Protein AF-A0A3D8PUE5-F1 (afdb_monomer)

InterPro domains:
  IPR059932 YrzR-like, zinc ribbon domain [PF27112] (11-58)

Organism: NCBI:txid1229153

Structure (mmCIF, N/CA/C/O backbone):
data_AF-A0A3D8PUE5-F1
#
_entry.id   AF-A0A3D8PUE5-F1
#
loop_
_atom_site.group_PDB
_atom_site.id
_atom_site.type_symbol
_atom_site.label_atom_id
_atom_site.label_alt_id
_atom_site.label_comp_id
_atom_site.label_asym_id
_atom_site.label_entity_id
_atom_site.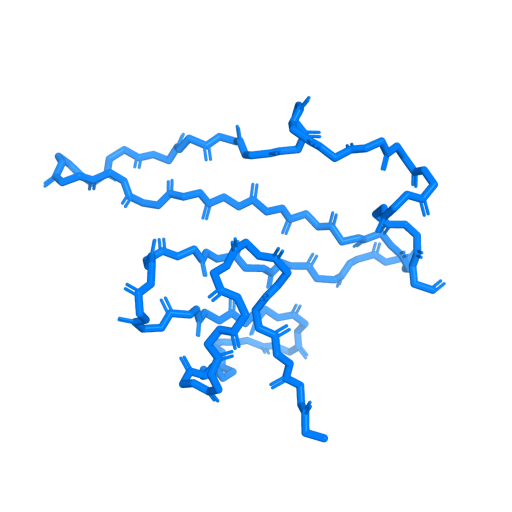label_seq_id
_atom_site.pdbx_PDB_ins_code
_atom_site.Cartn_x
_atom_site.Cartn_y
_atom_site.Cartn_z
_atom_site.occupancy
_atom_site.B_iso_or_equiv
_atom_site.auth_seq_id
_atom_site.auth_comp_id
_atom_site.auth_asym_id
_atom_site.auth_atom_id
_atom_site.pdbx_PDB_model_num
ATOM 1 N N . MET A 1 1 ? -16.955 -4.441 -8.894 1.00 63.88 1 MET A N 1
ATOM 2 C CA . MET A 1 1 ? -15.570 -4.584 -9.390 1.00 63.88 1 MET A CA 1
ATOM 3 C C . MET A 1 1 ? -14.712 -3.650 -8.557 1.00 63.88 1 MET A C 1
ATOM 5 O O . MET A 1 1 ? -15.019 -2.464 -8.560 1.00 63.88 1 MET A O 1
ATOM 9 N N . MET A 1 2 ? -13.743 -4.162 -7.794 1.00 73.50 2 MET A N 1
ATOM 10 C CA . MET A 1 2 ? -12.844 -3.309 -7.003 1.00 73.50 2 MET A CA 1
ATOM 11 C C . MET A 1 2 ? -12.084 -2.373 -7.948 1.00 73.50 2 MET A C 1
ATOM 13 O O . MET A 1 2 ? -11.634 -2.812 -9.006 1.00 73.50 2 MET A O 1
ATOM 17 N N . ARG A 1 3 ? -11.990 -1.090 -7.598 1.00 87.12 3 ARG A N 1
ATOM 18 C CA . ARG A 1 3 ? -11.221 -0.091 -8.347 1.00 87.12 3 ARG A CA 1
ATOM 19 C C . ARG A 1 3 ? -10.167 0.505 -7.440 1.00 87.12 3 ARG A C 1
ATOM 21 O O . ARG A 1 3 ? -10.402 0.649 -6.244 1.00 87.12 3 ARG A O 1
ATOM 28 N N . CYS A 1 4 ? -9.010 0.816 -8.008 1.00 88.31 4 CYS A N 1
ATOM 29 C CA . CYS A 1 4 ? -7.932 1.409 -7.241 1.00 88.31 4 CYS A CA 1
ATOM 30 C C . CYS A 1 4 ? -8.387 2.801 -6.777 1.00 88.31 4 CYS A C 1
ATOM 32 O O . CYS A 1 4 ? -8.753 3.609 -7.625 1.00 88.31 4 CYS A O 1
ATOM 34 N N . PRO A 1 5 ? -8.360 3.120 -5.477 1.00 85.25 5 PRO A N 1
ATOM 35 C CA . PRO A 1 5 ? -8.763 4.437 -4.991 1.00 85.25 5 PRO A CA 1
ATOM 36 C C . PRO A 1 5 ? -7.800 5.546 -5.447 1.00 85.25 5 PRO A C 1
ATOM 38 O O . PRO A 1 5 ? -8.198 6.701 -5.495 1.00 85.25 5 PRO A O 1
ATOM 41 N N . ASN A 1 6 ? -6.563 5.198 -5.831 1.00 86.81 6 ASN A N 1
ATOM 42 C CA . ASN A 1 6 ? -5.563 6.151 -6.316 1.00 86.81 6 ASN A CA 1
ATOM 43 C C . ASN A 1 6 ? -5.754 6.519 -7.802 1.00 86.81 6 ASN A C 1
ATOM 45 O O . ASN A 1 6 ? -5.835 7.690 -8.149 1.00 86.81 6 ASN A O 1
ATOM 49 N N . CYS A 1 7 ? -5.846 5.529 -8.700 1.00 90.12 7 CYS A N 1
ATOM 50 C CA . CYS A 1 7 ? -5.904 5.768 -10.156 1.00 90.12 7 CYS A CA 1
ATOM 51 C C . CYS A 1 7 ? -7.239 5.385 -10.815 1.00 90.12 7 CYS A C 1
ATOM 53 O O . CYS A 1 7 ? -7.389 5.504 -12.030 1.00 90.12 7 CYS A O 1
ATOM 55 N N . ASN A 1 8 ? -8.199 4.867 -10.042 1.00 87.69 8 ASN A N 1
ATOM 56 C CA . ASN A 1 8 ? -9.476 4.311 -10.508 1.00 87.69 8 ASN A CA 1
ATOM 57 C C . ASN A 1 8 ? -9.342 3.139 -11.507 1.00 87.69 8 ASN A C 1
ATOM 59 O O . ASN A 1 8 ? -10.314 2.753 -12.163 1.00 87.69 8 ASN A O 1
ATOM 63 N N . GLY A 1 9 ? -8.142 2.560 -11.613 1.00 88.06 9 GLY A N 1
ATOM 64 C CA . GLY A 1 9 ? -7.839 1.406 -12.450 1.00 88.06 9 GLY A CA 1
ATOM 65 C C . GLY A 1 9 ? -8.569 0.144 -11.992 1.00 88.06 9 GLY A C 1
ATOM 66 O O . GLY A 1 9 ? -8.906 -0.018 -10.817 1.00 88.06 9 GLY A O 1
ATOM 67 N N . LYS A 1 10 ? -8.814 -0.760 -12.942 1.00 90.31 10 LYS A N 1
ATOM 68 C CA . LYS A 1 10 ? -9.467 -2.061 -12.713 1.00 90.31 10 LYS A CA 1
ATOM 69 C C . LYS A 1 10 ? -8.473 -3.214 -12.555 1.00 90.31 10 LYS A C 1
ATOM 71 O O . LYS A 1 10 ? -8.858 -4.283 -12.092 1.00 90.31 10 LYS A O 1
ATOM 76 N N . ASP A 1 11 ? -7.218 -2.995 -12.937 1.00 93.06 11 ASP A N 1
ATOM 77 C CA . ASP A 1 11 ? -6.147 -3.988 -12.900 1.00 93.06 11 ASP A CA 1
ATOM 78 C C . ASP A 1 11 ? -5.563 -4.077 -11.485 1.00 93.06 11 ASP A C 1
ATOM 80 O O . ASP A 1 11 ? -4.456 -3.617 -11.199 1.00 93.06 11 ASP A O 1
ATOM 84 N N . ILE A 1 12 ? -6.366 -4.629 -10.573 1.00 92.44 12 ILE A N 1
ATOM 85 C CA . ILE A 1 12 ? -5.979 -4.906 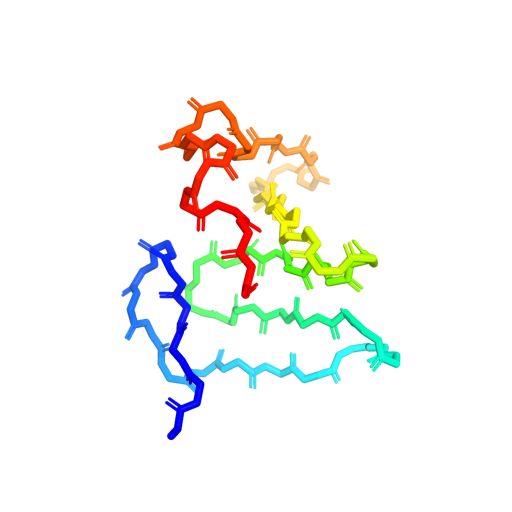-9.190 1.00 92.44 12 ILE A CA 1
ATOM 86 C C . ILE A 1 12 ? -5.786 -6.411 -9.024 1.00 92.44 12 ILE A C 1
ATOM 88 O O . ILE A 1 12 ? -6.717 -7.192 -9.216 1.00 92.44 12 ILE A O 1
ATOM 92 N N . GLY A 1 13 ? -4.579 -6.813 -8.638 1.00 91.94 13 GLY A N 1
ATOM 93 C CA . GLY A 1 13 ? -4.256 -8.174 -8.228 1.00 91.94 13 GLY A CA 1
ATOM 94 C C . GLY A 1 13 ? -4.349 -8.339 -6.713 1.00 91.94 13 GLY A C 1
ATOM 95 O O . GLY A 1 13 ? -4.027 -7.424 -5.963 1.00 91.94 13 GLY A O 1
ATOM 96 N N . LYS A 1 14 ? -4.762 -9.518 -6.246 1.00 92.19 14 LYS A N 1
ATOM 97 C CA . LYS A 1 14 ? -4.648 -9.902 -4.834 1.00 92.19 14 LYS A CA 1
ATOM 98 C C . LYS A 1 14 ? -3.291 -10.576 -4.622 1.00 92.19 14 LYS A C 1
ATOM 100 O O . LYS A 1 14 ? -3.029 -11.596 -5.251 1.00 92.19 14 LYS A O 1
ATOM 105 N N . ILE A 1 15 ? -2.454 -10.010 -3.756 1.00 92.31 15 ILE A N 1
ATOM 106 C CA . ILE A 1 15 ? -1.091 -10.503 -3.475 1.00 92.31 15 ILE A CA 1
ATOM 107 C C . ILE A 1 15 ? -0.960 -11.142 -2.083 1.00 92.31 15 ILE A C 1
ATOM 109 O O . ILE A 1 15 ? 0.037 -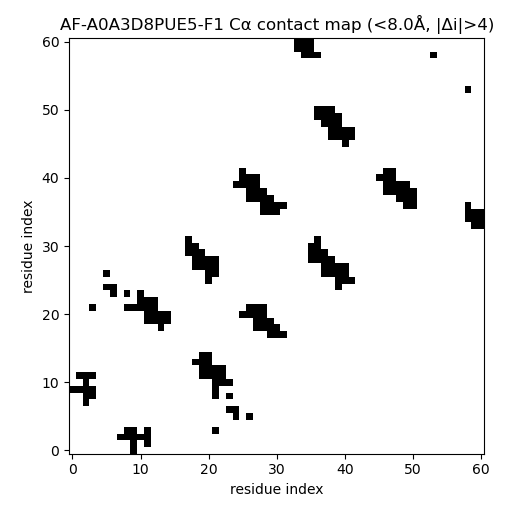11.789 -1.788 1.00 92.31 15 ILE A O 1
ATOM 113 N N . GLY A 1 16 ? -1.984 -11.015 -1.236 1.00 89.88 16 GLY A N 1
ATOM 114 C CA . GLY A 1 16 ? -2.062 -11.662 0.074 1.00 89.88 16 GLY A CA 1
ATOM 115 C C . GLY A 1 16 ? -3.502 -11.731 0.579 1.00 89.88 16 GLY A C 1
ATOM 116 O O . GLY A 1 16 ? -4.423 -11.284 -0.101 1.00 89.88 16 GLY A O 1
ATOM 117 N N . SER A 1 17 ? -3.732 -12.276 1.777 1.00 89.44 17 SER A N 1
ATOM 118 C CA . SER A 1 17 ? -5.090 -12.468 2.324 1.00 89.44 17 SER A CA 1
ATOM 119 C C . SER A 1 17 ? -5.915 -11.180 2.364 1.00 89.44 17 SER A C 1
ATOM 121 O O . SER A 1 17 ? -7.089 -11.203 1.986 1.00 89.44 17 SER A O 1
ATOM 123 N N . GLN A 1 18 ? -5.274 -10.076 2.756 1.00 90.69 18 GLN A N 1
ATOM 124 C CA . GLN A 1 18 ? -5.858 -8.737 2.848 1.00 90.69 18 GLN A CA 1
ATOM 125 C C . GLN A 1 18 ? -5.067 -7.684 2.049 1.00 90.69 18 GLN A C 1
ATOM 127 O O . GLN A 1 18 ? -5.317 -6.490 2.191 1.00 90.69 18 GLN A O 1
ATOM 132 N N . ASN A 1 19 ? -4.133 -8.133 1.203 1.00 91.88 19 ASN A N 1
ATOM 133 C CA . ASN A 1 19 ? -3.221 -7.264 0.466 1.00 91.88 19 ASN A CA 1
ATOM 134 C C . ASN A 1 19 ? -3.535 -7.339 -1.026 1.00 91.88 19 ASN A C 1
ATOM 136 O O . ASN A 1 19 ? -3.670 -8.423 -1.609 1.00 91.88 19 ASN A O 1
ATOM 140 N N . TYR A 1 20 ? -3.614 -6.173 -1.640 1.00 92.62 20 TYR A N 1
ATOM 141 C CA . TYR A 1 20 ? -3.967 -5.959 -3.028 1.00 92.62 20 TYR A CA 1
ATOM 142 C C . TYR A 1 20 ? -2.938 -5.039 -3.667 1.00 92.62 20 TYR A C 1
ATOM 144 O O . TYR A 1 20 ? -2.314 -4.221 -3.003 1.00 92.62 20 TYR A O 1
ATOM 152 N N . TYR A 1 21 ? -2.771 -5.160 -4.971 1.00 92.44 21 TYR A N 1
ATOM 153 C CA . TYR A 1 21 ? -1.774 -4.421 -5.720 1.00 92.44 21 TYR A CA 1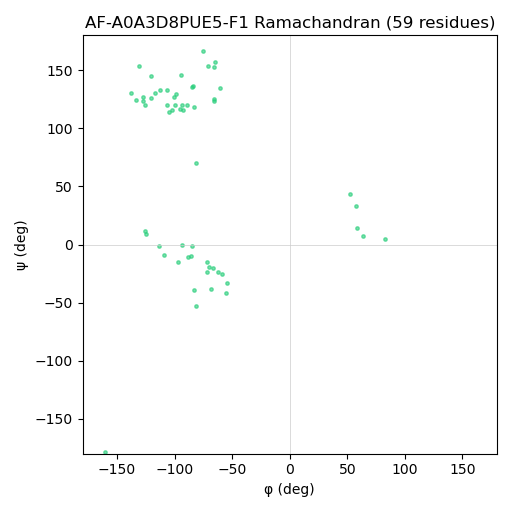
ATOM 154 C C . TYR A 1 21 ? -2.362 -3.926 -7.031 1.00 92.44 21 TYR A C 1
ATOM 156 O O . TYR A 1 21 ? -2.975 -4.699 -7.768 1.00 92.44 21 TYR A O 1
ATOM 164 N N . CYS A 1 22 ? -2.194 -2.641 -7.326 1.00 93.56 22 CYS A N 1
ATOM 165 C CA . CYS A 1 22 ? -2.632 -2.055 -8.580 1.00 93.56 22 CYS A CA 1
ATOM 166 C C . CYS A 1 22 ? -1.488 -2.016 -9.596 1.00 93.56 22 CYS A C 1
ATOM 168 O O . CYS A 1 22 ? -0.524 -1.271 -9.431 1.00 93.56 22 CYS A O 1
ATOM 170 N N . TRP A 1 23 ? -1.655 -2.741 -10.702 1.00 92.00 23 TRP A N 1
ATOM 171 C CA . TRP A 1 23 ? -0.680 -2.806 -11.796 1.00 92.00 23 TRP A CA 1
ATOM 172 C C . TRP A 1 23 ? -0.612 -1.523 -12.634 1.00 92.00 23 TRP A C 1
ATOM 174 O O . TRP A 1 23 ? 0.321 -1.342 -13.407 1.00 92.00 23 TRP A O 1
ATOM 184 N N . THR A 1 24 ? -1.600 -0.633 -12.507 1.00 91.56 24 THR A N 1
ATOM 185 C CA . THR A 1 24 ? -1.667 0.618 -13.278 1.00 91.56 24 THR A CA 1
ATOM 186 C C . THR A 1 24 ? -0.837 1.739 -12.654 1.00 91.56 24 THR A C 1
ATOM 188 O O . THR A 1 24 ? -0.242 2.527 -13.380 1.00 91.56 24 THR A O 1
ATOM 191 N N . CYS A 1 25 ? -0.829 1.848 -11.323 1.00 91.19 25 CYS A N 1
ATOM 192 C CA . CYS A 1 25 ? -0.161 2.942 -10.604 1.00 91.19 25 CYS A CA 1
ATOM 193 C C . CYS A 1 25 ? 0.859 2.467 -9.566 1.00 91.19 25 CYS A C 1
ATOM 195 O O . CYS A 1 25 ? 1.344 3.283 -8.791 1.00 91.19 25 CYS A O 1
ATOM 197 N N . PHE A 1 26 ? 1.178 1.169 -9.552 1.00 92.38 26 PHE A N 1
ATOM 198 C CA . PHE A 1 26 ? 2.176 0.563 -8.668 1.00 92.38 26 PHE A CA 1
ATOM 199 C C . PHE A 1 26 ? 1.891 0.787 -7.173 1.00 92.38 26 PHE A C 1
ATOM 201 O O . PHE A 1 26 ? 2.807 0.908 -6.365 1.00 92.38 26 PHE A O 1
ATOM 208 N N . VAL A 1 27 ? 0.607 0.832 -6.799 1.00 91.38 27 VAL A N 1
ATOM 209 C CA . VAL A 1 27 ? 0.165 1.028 -5.411 1.00 91.38 27 VAL A CA 1
ATOM 210 C C . VAL A 1 27 ? -0.233 -0.297 -4.776 1.00 91.38 27 VAL A C 1
ATOM 212 O O . VAL A 1 27 ? -1.097 -1.015 -5.287 1.00 91.38 27 VAL A O 1
ATOM 215 N N . GLU A 1 28 ? 0.358 -0.582 -3.625 1.00 92.19 28 GLU A N 1
ATOM 216 C CA . GLU A 1 28 ? -0.067 -1.607 -2.687 1.00 92.19 28 GLU A CA 1
ATOM 217 C C . GLU A 1 28 ? -1.170 -1.071 -1.760 1.00 92.19 28 GLU A C 1
ATOM 219 O O . GLU A 1 28 ? -1.119 0.051 -1.262 1.00 92.19 28 GLU A O 1
ATOM 224 N N . MET A 1 29 ? -2.187 -1.896 -1.544 1.00 90.94 29 MET A N 1
ATOM 225 C CA . MET A 1 29 ? -3.365 -1.644 -0.726 1.00 90.94 29 MET A CA 1
ATOM 226 C C . MET A 1 29 ? -3.496 -2.762 0.298 1.00 90.94 29 MET A C 1
ATOM 228 O O . MET A 1 29 ? -3.700 -3.917 -0.073 1.00 90.94 29 MET A O 1
ATOM 232 N N . THR A 1 30 ? -3.461 -2.425 1.576 1.00 91.00 30 THR A N 1
ATOM 233 C CA . THR A 1 30 ? -3.634 -3.387 2.666 1.00 91.00 30 THR A CA 1
ATOM 234 C C . THR A 1 30 ? -4.886 -3.036 3.445 1.00 91.00 30 THR A C 1
ATOM 236 O O . THR A 1 30 ? -5.084 -1.884 3.807 1.00 91.00 30 THR A O 1
ATOM 239 N N . ILE A 1 31 ? -5.748 -4.022 3.684 1.00 89.00 31 ILE A N 1
ATOM 240 C CA . ILE A 1 31 ? -6.955 -3.853 4.493 1.00 89.00 31 ILE A CA 1
ATOM 241 C C . ILE A 1 31 ? -6.699 -4.515 5.844 1.00 89.00 31 ILE A C 1
ATOM 243 O O . ILE A 1 31 ? -6.541 -5.729 5.921 1.00 89.00 31 ILE A O 1
ATOM 247 N N . LEU A 1 32 ? -6.651 -3.745 6.922 1.00 86.38 32 LEU A N 1
ATOM 248 C CA . LEU A 1 32 ? -6.468 -4.277 8.267 1.00 86.38 32 LEU A CA 1
ATOM 249 C C . LEU A 1 32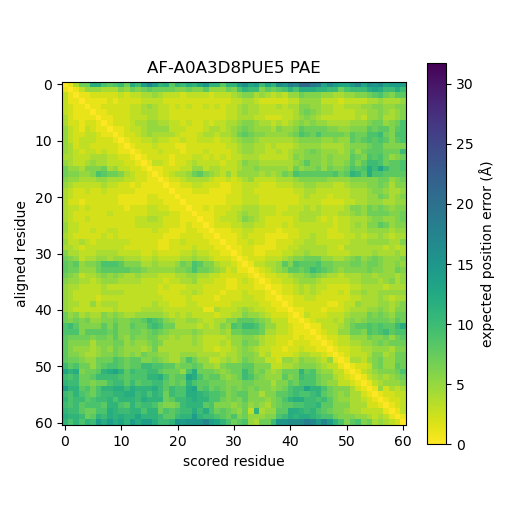 ? -7.474 -3.620 9.206 1.00 86.38 32 LEU A C 1
ATOM 251 O O . LEU A 1 32 ? -7.504 -2.405 9.315 1.00 86.38 32 LEU A O 1
ATOM 255 N N . ASN A 1 33 ? -8.290 -4.412 9.908 1.00 84.94 33 ASN A N 1
ATOM 256 C CA . ASN A 1 33 ? -9.263 -3.898 10.886 1.00 84.94 33 ASN A CA 1
ATOM 257 C C . ASN A 1 33 ? -10.196 -2.801 10.326 1.00 84.94 33 ASN A C 1
ATOM 259 O O . ASN A 1 33 ? -10.432 -1.795 10.989 1.00 84.94 33 ASN A O 1
ATOM 263 N N . ASN A 1 34 ? -10.716 -2.984 9.105 1.00 81.75 34 ASN A N 1
ATOM 264 C CA . ASN A 1 34 ? -11.498 -1.977 8.365 1.00 81.75 34 ASN A CA 1
ATOM 265 C C . ASN A 1 34 ? -10.738 -0.693 7.983 1.00 81.75 34 ASN A C 1
ATOM 267 O O . ASN A 1 34 ? -11.348 0.222 7.439 1.00 81.75 34 ASN A O 1
ATOM 271 N N . GLU A 1 35 ? -9.428 -0.629 8.205 1.00 84.81 35 GLU A N 1
ATOM 272 C CA . GLU A 1 35 ? -8.575 0.456 7.737 1.00 84.81 35 GLU A CA 1
ATOM 273 C C . GLU A 1 35 ? -7.855 0.051 6.449 1.00 84.81 35 GLU A C 1
ATOM 275 O O . GLU A 1 35 ? -7.248 -1.017 6.351 1.00 84.81 35 GLU A O 1
ATOM 280 N N . LEU A 1 36 ? -7.936 0.917 5.448 1.00 87.19 36 LEU A N 1
ATOM 281 C CA . LEU A 1 36 ? -7.230 0.810 4.187 1.00 87.19 36 LEU A CA 1
ATOM 282 C C . LEU A 1 36 ? -5.916 1.589 4.271 1.00 87.19 36 LEU A C 1
ATOM 284 O O . LEU A 1 36 ? -5.908 2.808 4.440 1.00 87.19 36 LEU A O 1
ATOM 288 N N . THR A 1 37 ? -4.804 0.889 4.091 1.00 89.06 37 THR A N 1
ATOM 289 C CA . THR A 1 37 ? -3.462 1.466 4.009 1.00 89.06 37 THR A CA 1
ATOM 290 C C . THR A 1 37 ? -2.967 1.428 2.567 1.00 89.06 37 THR A C 1
ATOM 292 O O . THR A 1 37 ? -3.077 0.394 1.907 1.00 89.06 37 THR A O 1
ATOM 295 N N . LEU A 1 38 ? -2.413 2.538 2.076 1.00 89.81 38 LEU A N 1
ATOM 296 C CA . LEU A 1 38 ? -1.943 2.696 0.697 1.00 89.81 38 LEU A CA 1
ATOM 297 C C . LEU A 1 38 ? -0.445 3.020 0.665 1.00 89.81 38 LEU A C 1
ATOM 299 O O . LEU A 1 38 ? -0.015 4.008 1.260 1.00 89.81 38 LEU A O 1
ATOM 303 N N . HIS A 1 39 ? 0.330 2.231 -0.078 1.00 92.56 39 HIS A N 1
ATOM 304 C CA . HIS A 1 39 ? 1.757 2.4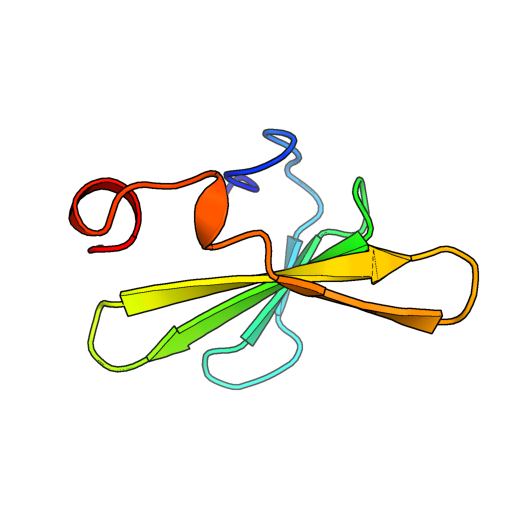66 -0.310 1.00 92.56 39 HIS A CA 1
ATOM 305 C C . HIS A 1 39 ? 2.058 2.453 -1.806 1.00 92.56 39 HIS A C 1
ATOM 307 O O . HIS A 1 39 ? 1.770 1.476 -2.491 1.00 92.56 39 HIS A O 1
ATOM 313 N N . GLN A 1 40 ? 2.638 3.526 -2.325 1.00 92.06 40 GLN A N 1
ATOM 314 C CA . GLN A 1 40 ? 3.158 3.575 -3.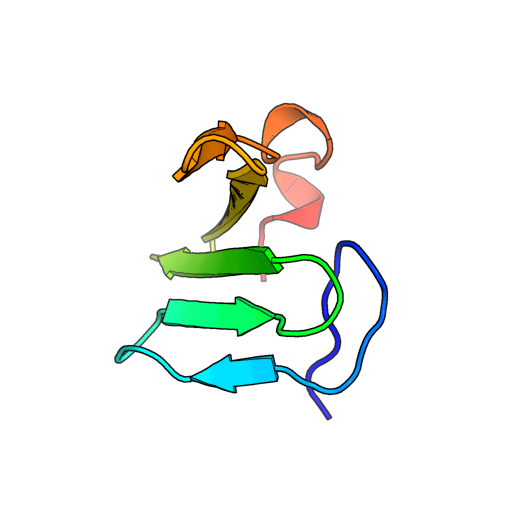684 1.00 92.06 40 GLN A CA 1
ATOM 315 C C . GLN A 1 40 ? 4.578 3.021 -3.718 1.00 92.06 40 GLN A C 1
ATOM 317 O O . GLN A 1 40 ? 5.395 3.351 -2.863 1.00 92.06 40 GLN A O 1
ATOM 322 N N . ILE A 1 41 ? 4.862 2.192 -4.717 1.00 90.50 41 ILE A N 1
ATOM 323 C CA . ILE A 1 41 ? 6.220 1.761 -5.030 1.00 90.50 41 ILE A CA 1
ATOM 324 C C . ILE A 1 41 ? 6.778 2.721 -6.074 1.00 90.50 41 ILE A C 1
ATOM 326 O O . ILE A 1 41 ? 6.264 2.809 -7.192 1.00 90.50 41 ILE A O 1
ATOM 330 N N . GLU A 1 42 ? 7.817 3.448 -5.690 1.00 89.62 42 GLU A N 1
ATOM 331 C CA . GLU A 1 42 ? 8.533 4.361 -6.573 1.00 89.62 42 GLU A CA 1
ATOM 332 C C . GLU A 1 42 ? 9.434 3.598 -7.554 1.00 89.62 42 GLU A C 1
ATOM 334 O O . GLU A 1 42 ? 9.719 2.408 -7.399 1.00 89.62 42 GLU A O 1
ATOM 339 N N . ALA A 1 43 ? 9.919 4.294 -8.584 1.00 87.25 43 ALA A N 1
ATOM 340 C CA . ALA A 1 43 ? 10.773 3.699 -9.615 1.00 87.25 43 ALA A CA 1
ATOM 341 C C . ALA A 1 43 ? 12.114 3.165 -9.073 1.00 87.25 43 ALA A C 1
ATOM 343 O O . ALA A 1 43 ? 12.717 2.282 -9.682 1.00 87.25 43 ALA A O 1
ATOM 344 N N . ASP A 1 44 ? 12.578 3.693 -7.940 1.00 89.38 44 ASP A N 1
ATOM 345 C CA . ASP A 1 44 ? 13.774 3.232 -7.232 1.00 89.38 44 ASP A CA 1
ATOM 346 C C . ASP A 1 44 ? 13.499 2.047 -6.285 1.00 89.38 44 ASP A C 1
ATOM 348 O O . ASP A 1 44 ? 14.424 1.522 -5.666 1.00 89.38 44 ASP A O 1
ATOM 352 N N . GLY A 1 45 ? 12.242 1.597 -6.190 1.00 83.56 45 GLY A N 1
ATOM 353 C CA . GLY A 1 45 ? 11.803 0.518 -5.308 1.00 83.56 45 GLY A CA 1
ATOM 354 C C . GLY A 1 45 ? 11.525 0.958 -3.871 1.00 83.56 45 GLY A C 1
ATOM 355 O O . GLY A 1 45 ? 11.227 0.105 -3.032 1.00 83.56 45 GLY A O 1
ATOM 356 N N . SER A 1 46 ? 11.612 2.256 -3.567 1.00 88.88 46 SER A N 1
ATOM 357 C CA . SER A 1 46 ? 11.202 2.778 -2.265 1.00 88.88 46 SER A CA 1
ATOM 358 C C . SER A 1 46 ? 9.677 2.748 -2.099 1.00 88.88 46 SER A C 1
ATOM 360 O O . SER A 1 46 ? 8.919 2.750 -3.071 1.00 88.88 46 SER A O 1
ATOM 362 N N . LEU A 1 47 ? 9.229 2.675 -0.843 1.00 89.06 47 LEU A N 1
ATOM 363 C CA . LEU A 1 47 ? 7.813 2.694 -0.481 1.00 89.06 47 LEU A CA 1
ATOM 364 C C . LEU A 1 47 ? 7.429 4.078 0.039 1.00 89.06 47 LEU A C 1
ATOM 366 O O . LEU A 1 47 ? 7.879 4.491 1.109 1.00 89.06 47 LEU A O 1
ATOM 370 N N . SER A 1 48 ? 6.544 4.752 -0.688 1.00 89.00 48 SER A N 1
ATOM 371 C CA . SER A 1 48 ? 5.948 6.027 -0.296 1.00 89.00 48 SER A CA 1
ATOM 372 C C . SER A 1 48 ? 4.556 5.790 0.281 1.00 89.00 48 SER A C 1
ATOM 374 O O . SER A 1 48 ? 3.670 5.264 -0.393 1.00 89.00 48 SER A O 1
ATOM 376 N N . SER A 1 49 ? 4.332 6.181 1.537 1.00 88.88 49 SER A N 1
ATOM 377 C CA . SER A 1 49 ? 2.987 6.158 2.126 1.00 88.88 49 SER A CA 1
ATOM 378 C C . SER A 1 49 ? 2.096 7.166 1.404 1.00 88.88 49 SER A C 1
ATOM 380 O O . SER A 1 49 ? 2.404 8.353 1.364 1.00 88.88 49 SER A O 1
ATOM 382 N N . LEU A 1 50 ? 0.971 6.698 0.865 1.00 86.81 50 LEU A N 1
ATOM 383 C CA . LEU A 1 50 ? -0.071 7.569 0.321 1.00 86.81 50 LEU A CA 1
ATOM 384 C C . LEU A 1 50 ? -1.151 7.878 1.356 1.00 86.81 50 LEU A C 1
ATOM 386 O O . LEU A 1 50 ? -2.089 8.602 1.044 1.00 86.81 50 LEU A O 1
ATOM 390 N N . ASN A 1 51 ? -1.047 7.353 2.581 1.00 81.12 51 ASN A N 1
ATOM 391 C CA . ASN A 1 51 ? -2.054 7.570 3.622 1.00 81.12 51 ASN A CA 1
ATOM 392 C C . ASN A 1 51 ? -2.255 9.053 3.955 1.00 81.12 51 ASN A C 1
ATOM 394 O O . ASN A 1 51 ? -3.342 9.421 4.376 1.00 81.12 51 ASN A O 1
ATOM 398 N N . ASP A 1 52 ? -1.254 9.902 3.718 1.00 80.56 52 ASP A N 1
ATOM 399 C CA . ASP A 1 52 ? -1.348 11.353 3.905 1.00 80.56 52 ASP A CA 1
ATOM 400 C C . ASP A 1 52 ? -2.253 12.046 2.870 1.00 80.56 52 ASP A C 1
ATOM 402 O O . ASP A 1 52 ? -2.727 13.157 3.100 1.00 80.56 52 ASP A O 1
ATOM 406 N N . LEU A 1 53 ? -2.528 11.393 1.735 1.00 80.44 53 LEU A N 1
ATOM 407 C CA . LEU A 1 53 ? -3.435 11.895 0.697 1.00 80.44 53 LEU A CA 1
ATOM 408 C C . LEU A 1 53 ? -4.904 11.535 0.957 1.00 80.44 53 LEU A C 1
ATOM 410 O O . LEU A 1 53 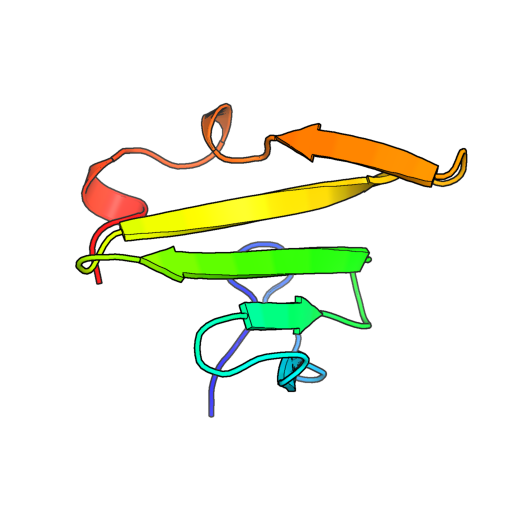? -5.783 12.047 0.264 1.00 80.44 53 LEU A O 1
ATOM 414 N N . PHE A 1 54 ? -5.181 10.662 1.931 1.00 78.44 54 PHE A N 1
ATOM 415 C CA . PHE A 1 54 ? -6.525 10.172 2.230 1.00 78.44 54 PHE A CA 1
ATOM 416 C C . PHE A 1 54 ? -6.843 10.371 3.710 1.00 78.44 54 PHE A C 1
ATOM 418 O O . PHE A 1 54 ? -6.115 9.916 4.594 1.00 78.44 54 PHE A O 1
ATOM 425 N N . THR A 1 55 ? -7.971 11.012 4.007 1.00 76.56 55 THR A N 1
ATOM 426 C CA . THR A 1 55 ? -8.391 11.191 5.401 1.00 76.56 55 THR A CA 1
ATOM 427 C C . THR A 1 55 ? -8.698 9.842 6.056 1.00 76.56 55 THR A C 1
ATOM 429 O O . THR A 1 55 ? -9.021 8.862 5.384 1.00 76.56 55 THR A O 1
ATOM 432 N N . GLU A 1 56 ? -8.627 9.769 7.388 1.00 75.50 56 GLU A N 1
ATOM 433 C CA . GLU A 1 56 ? -8.989 8.551 8.132 1.00 75.50 56 GLU A CA 1
ATOM 434 C C . GLU A 1 56 ? -10.408 8.061 7.806 1.00 75.50 56 GLU A C 1
ATOM 436 O O . GLU A 1 56 ? -10.651 6.859 7.763 1.00 75.50 56 GLU A O 1
ATOM 441 N N . GLU A 1 57 ? -11.340 8.974 7.518 1.00 75.62 57 GLU A N 1
ATOM 442 C CA . GLU A 1 57 ? -12.698 8.627 7.082 1.00 75.62 57 GLU A CA 1
ATOM 443 C C . GLU A 1 57 ? -12.725 7.986 5.690 1.00 75.62 57 GLU A C 1
ATOM 445 O O . GLU A 1 57 ? -13.468 7.034 5.482 1.00 75.62 57 GLU A O 1
ATOM 450 N N . GLN A 1 58 ? -11.893 8.444 4.749 1.00 74.31 58 GLN A N 1
ATOM 451 C CA . GLN A 1 58 ? -11.779 7.834 3.416 1.00 74.31 58 GLN A CA 1
ATOM 452 C C . GLN A 1 58 ? -11.076 6.472 3.446 1.00 74.31 58 GLN A C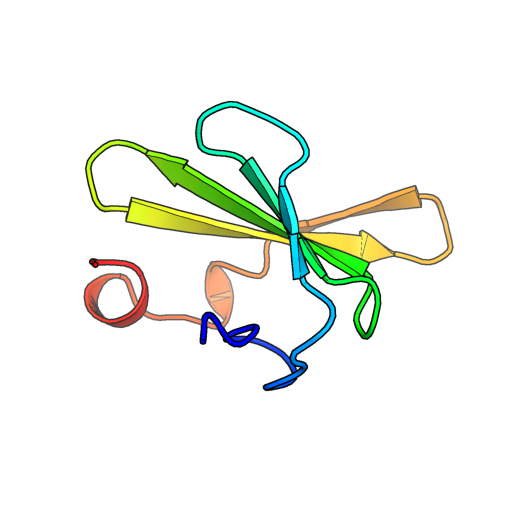 1
ATOM 454 O O . GLN A 1 58 ? -11.258 5.662 2.537 1.00 74.31 58 GLN A O 1
ATOM 459 N N . ARG A 1 59 ? -10.260 6.231 4.477 1.00 78.12 59 ARG A N 1
ATOM 460 C CA . ARG A 1 59 ? -9.544 4.969 4.695 1.00 78.12 59 ARG A CA 1
ATOM 461 C C . ARG A 1 59 ? -10.357 3.952 5.497 1.00 78.12 59 ARG A C 1
ATOM 463 O O . ARG A 1 59 ? -9.960 2.792 5.538 1.00 78.12 59 ARG A O 1
ATOM 470 N N . LYS A 1 60 ? -11.489 4.332 6.094 1.00 76.50 60 LYS A N 1
ATOM 471 C CA . LYS A 1 60 ? -12.416 3.386 6.728 1.00 76.50 60 LYS A CA 1
ATOM 472 C C . LYS A 1 60 ? -13.348 2.784 5.678 1.00 76.50 60 LYS A C 1
ATOM 474 O O . LYS A 1 60 ? -14.091 3.507 5.019 1.00 76.50 60 LYS A O 1
ATOM 479 N N . LEU A 1 61 ? -13.272 1.462 5.515 1.00 65.31 61 LEU A N 1
ATOM 480 C CA . LEU A 1 61 ? -14.214 0.680 4.702 1.00 65.31 61 LEU A CA 1
ATOM 481 C C . LEU A 1 61 ? -15.561 0.496 5.405 1.00 65.31 61 LEU A C 1
ATOM 483 O O . LEU A 1 61 ? -15.584 0.532 6.657 1.00 65.31 61 LEU A O 1
#

Radius of gyration: 10.91 Å; Cα contacts (8 Å, |Δi|>4): 103; chains: 1; bounding box: 29×24×24 Å

Mean predicted aligned error: 4.71 Å

Secondary structure (DSSP, 8-state):
----TTT--S-EEE-SSSEEEETTTTEEEEEETTEEEEEEE-TTS-EEE-GGGS-HHHHB-

pLDDT: mean 86.54, std 6.71, range [63.88, 93.56]

Foldseek 3Di:
DDADPVPRDPQWDDPDPQWIAHPVQQWIWGQDPQFIWIWHQDPVRDTDTCVVVADRVRRGD

Solvent-accessible surface area (backbone atoms only — not comparable to full-atom values): 3655 Å² total; per-residue (Å²): 130,76,55,40,91,87,76,64,41,68,58,63,47,78,81,48,100,50,30,32,34,28,78,81,72,42,31,38,37,37,55,54,95,56,35,54,44,38,34,32,50,46,98,89,70,48,78,43,75,46,52,88,82,44,55,73,73,76,24,46,111

Sequence (61 aa):
MMRCPNCNGKDIGKIGSQNYYCWTCFVEMTILNNELTLHQIEADGSLSSLNDLFTEEQRKL

Nearest PDB structures (foldseek):
  2yfn-assembly1_A  TM=7.911E-01  e=6.986E+00  Mediterraneibacter gnavus E1
  8dey-assembly1_B  TM=5.790E-01  e=3.167E+00  Homo sapiens